Protein AF-A0A820P5P5-F1 (afdb_monomer)

Foldse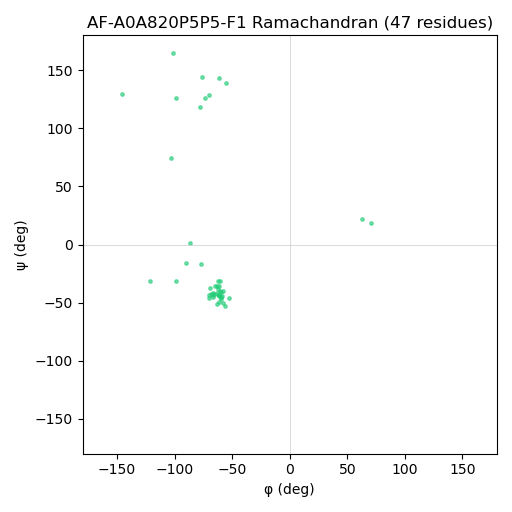ek 3Di:
DVVVVCCVPQDLPPDDPVSNVVVVVVVVVVLVVVCVVCVVVVHHDDPDD

Sequence (49 aa):
KCINRALATLYVKDEELELAKARLLLYHMCRLSLKEGLELLGIEALTRI

Organism: NCBI:txid433720

Secondary structure (DSSP, 8-state):
-HHHHHHHH---TTS-HHHHHHHHHHHHHHHHHHHHHHHHTTPPPPS--

Solvent-accessible surface area (backbone atoms only — not comparable to full-atom values): 3045 Å² total; per-residue (Å²): 115,68,67,64,53,42,62,76,70,61,69,51,76,98,50,60,69,70,60,23,50,54,50,49,50,50,55,49,52,53,50,48,56,48,42,54,54,30,51,76,70,74,40,84,74,79,91,75,133

Mean predicted aligned error: 4.07 Å

pLDDT: mean 90.03, std 8.82, range [52.47, 97.31]

Radius of gyration: 12.71 Å; Cα contacts (8 Å, |Δi|>4): 15; chains: 1; bounding box: 29×20×31 Å

InterPro domains:
  IPR008909 DALR anticodon binding [PF05746] (5-48)
  IPR009080 Aminoacyl-tRNA synthetase, class Ia, anticodon-binding [SSF47323] (3-49)

Structure (mmCIF, N/CA/C/O backbone):
data_AF-A0A820P5P5-F1
#
_entry.id   AF-A0A820P5P5-F1
#
loop_
_atom_site.group_PDB
_atom_site.id
_atom_site.type_symbol
_atom_site.label_atom_id
_atom_site.label_alt_id
_atom_site.label_comp_id
_atom_site.label_asym_id
_atom_site.label_entity_id
_atom_site.label_seq_id
_atom_site.pdbx_PDB_ins_code
_atom_site.Cartn_x
_atom_site.Cartn_y
_atom_site.Cartn_z
_atom_site.occupancy
_atom_site.B_iso_or_equiv
_atom_site.auth_seq_id
_atom_site.auth_comp_id
_atom_site.auth_asym_id
_atom_site.auth_atom_id
_atom_site.pdbx_PDB_model_num
ATOM 1 N N . LYS A 1 1 ? -0.607 -6.468 -7.707 1.00 61.94 1 LYS A N 1
ATOM 2 C CA . LYS A 1 1 ? -1.917 -7.062 -7.309 1.00 61.94 1 LYS A CA 1
ATOM 3 C C . LYS A 1 1 ? -2.098 -7.208 -5.789 1.00 61.94 1 LYS A C 1
ATOM 5 O O . LYS A 1 1 ? -3.221 -7.079 -5.328 1.00 61.94 1 LYS A O 1
ATOM 10 N N . CYS A 1 2 ? -1.053 -7.467 -4.992 1.00 75.50 2 CYS A N 1
ATOM 11 C CA . CYS A 1 2 ? -1.198 -7.720 -3.547 1.00 75.50 2 CYS A CA 1
ATOM 12 C C . CYS A 1 2 ? -1.597 -6.479 -2.724 1.00 75.50 2 CYS A C 1
ATOM 14 O O . CYS A 1 2 ? -2.553 -6.567 -1.963 1.00 75.50 2 CYS A O 1
ATOM 16 N N . ILE A 1 3 ? -0.961 -5.321 -2.947 1.00 85.50 3 ILE A N 1
ATOM 17 C CA . ILE A 1 3 ? -1.298 -4.058 -2.255 1.00 85.50 3 ILE A CA 1
ATOM 18 C C . ILE A 1 3 ? -2.722 -3.587 -2.582 1.00 85.50 3 ILE A C 1
ATOM 20 O O . ILE A 1 3 ? -3.458 -3.221 -1.677 1.00 85.50 3 ILE A O 1
ATOM 24 N N . ASN A 1 4 ? -3.160 -3.684 -3.842 1.00 86.31 4 ASN A N 1
ATOM 25 C CA . ASN A 1 4 ? -4.530 -3.304 -4.224 1.00 86.31 4 ASN A CA 1
ATOM 26 C C . ASN A 1 4 ? -5.589 -4.181 -3.540 1.00 86.31 4 ASN A C 1
ATOM 28 O O . ASN A 1 4 ? -6.642 -3.683 -3.163 1.00 86.31 4 ASN A O 1
ATOM 32 N N . ARG A 1 5 ? -5.305 -5.479 -3.350 1.00 89.38 5 ARG A N 1
ATOM 33 C CA . ARG A 1 5 ? -6.180 -6.366 -2.568 1.00 89.38 5 ARG A CA 1
ATOM 34 C C . ARG A 1 5 ? -6.200 -5.966 -1.096 1.00 89.38 5 ARG A C 1
ATOM 36 O O . ARG A 1 5 ? -7.276 -5.901 -0.524 1.00 89.38 5 ARG A O 1
ATOM 43 N N . ALA A 1 6 ? -5.038 -5.656 -0.518 1.00 88.38 6 ALA A N 1
ATOM 44 C CA . ALA A 1 6 ? -4.953 -5.170 0.855 1.00 88.38 6 ALA A CA 1
ATOM 45 C C . ALA A 1 6 ? -5.721 -3.855 1.039 1.00 88.38 6 ALA A C 1
ATOM 47 O O . ALA A 1 6 ? -6.399 -3.690 2.036 1.00 88.38 6 ALA A O 1
ATOM 48 N N . LEU A 1 7 ? -5.667 -2.931 0.077 1.00 88.94 7 LEU A N 1
ATOM 49 C CA . LEU A 1 7 ? -6.419 -1.671 0.119 1.00 88.94 7 LEU A CA 1
ATOM 50 C C . LEU A 1 7 ? -7.944 -1.882 0.138 1.00 88.94 7 LEU A C 1
ATOM 52 O O . LEU A 1 7 ? -8.663 -1.088 0.731 1.00 88.94 7 LEU A O 1
ATOM 56 N N . ALA A 1 8 ? -8.431 -2.950 -0.499 1.00 89.31 8 ALA A N 1
ATOM 57 C CA . ALA A 1 8 ? -9.851 -3.288 -0.525 1.00 89.31 8 ALA A CA 1
ATOM 58 C C . ALA A 1 8 ? -10.352 -3.939 0.777 1.00 89.31 8 AL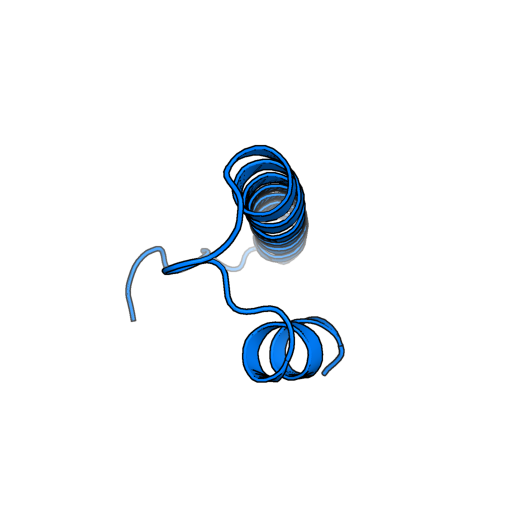A A C 1
ATOM 60 O O . ALA A 1 8 ? -11.559 -4.015 0.979 1.00 89.31 8 ALA A O 1
ATOM 61 N N . THR A 1 9 ? -9.454 -4.441 1.632 1.00 90.00 9 THR A N 1
ATOM 62 C CA . THR A 1 9 ? -9.824 -5.224 2.825 1.00 90.00 9 THR A CA 1
ATOM 63 C C . THR A 1 9 ? -9.332 -4.632 4.143 1.00 90.00 9 THR A C 1
ATOM 65 O O . THR A 1 9 ? -9.987 -4.805 5.165 1.00 90.00 9 THR A O 1
ATOM 68 N N . LEU A 1 10 ? -8.189 -3.944 4.152 1.00 90.44 10 LEU A N 1
ATOM 69 C CA . LEU A 1 10 ? -7.560 -3.369 5.341 1.00 90.44 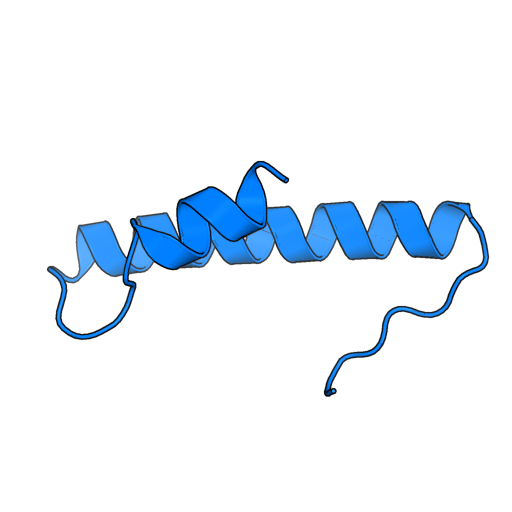10 LEU A CA 1
ATOM 70 C C . LEU A 1 10 ? -7.802 -1.859 5.385 1.00 90.44 10 LEU A C 1
ATOM 72 O O . LEU A 1 10 ? -6.908 -1.051 5.129 1.00 90.44 10 LEU A O 1
ATOM 76 N N . TYR A 1 11 ? -9.028 -1.471 5.721 1.00 92.38 11 TYR A N 1
ATOM 77 C CA . TYR A 1 11 ? -9.378 -0.063 5.895 1.00 92.38 11 TYR A CA 1
ATOM 78 C C . TYR A 1 11 ? -8.551 0.574 7.019 1.00 92.38 11 TYR A C 1
ATOM 80 O O . TYR A 1 11 ? -8.219 -0.062 8.008 1.00 92.38 11 TYR A O 1
ATOM 88 N N . VAL A 1 12 ? -8.156 1.833 6.874 1.00 91.19 12 VAL A N 1
ATOM 89 C CA . VAL A 1 12 ? -7.401 2.543 7.929 1.00 91.19 12 VAL A CA 1
ATOM 90 C C . VAL A 1 12 ? -8.319 3.431 8.763 1.00 91.19 12 VAL A C 1
ATOM 92 O O . VAL A 1 12 ? -8.064 3.685 9.937 1.00 91.19 12 VAL A O 1
ATOM 95 N N . LYS A 1 13 ? -9.369 3.943 8.128 1.00 90.31 13 LYS A N 1
ATOM 96 C CA . LYS A 1 13 ? -10.299 4.890 8.722 1.00 90.31 13 LYS A CA 1
ATOM 97 C C . LYS A 1 13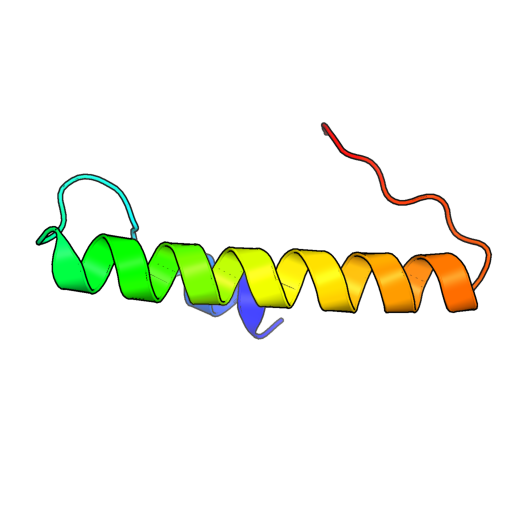 ? -11.250 4.161 9.671 1.00 90.31 13 LYS A C 1
ATOM 99 O O . LYS A 1 13 ? -11.665 3.051 9.362 1.00 90.31 13 LYS A O 1
ATOM 104 N N . ASP A 1 14 ? -11.604 4.822 10.770 1.00 89.62 14 ASP A N 1
ATOM 105 C CA . ASP A 1 14 ? -12.615 4.370 11.736 1.00 89.62 14 ASP A CA 1
ATOM 106 C C . ASP A 1 14 ? -12.271 3.038 12.446 1.00 89.62 14 ASP A C 1
ATOM 108 O O . ASP A 1 14 ? -13.143 2.366 12.988 1.00 89.62 14 ASP A O 1
ATOM 112 N N . GLU A 1 15 ? -10.983 2.680 12.476 1.00 93.31 15 GLU A N 1
ATOM 113 C CA . GLU A 1 15 ? -10.437 1.496 13.151 1.00 93.31 15 GLU A CA 1
ATOM 114 C C . GLU A 1 15 ? -9.792 1.849 14.498 1.00 93.31 15 GLU A C 1
ATOM 116 O O . GLU A 1 15 ? -9.465 3.006 14.780 1.00 93.31 15 GLU A O 1
ATOM 121 N N . GLU A 1 16 ? -9.558 0.828 15.324 1.00 95.62 16 GLU A N 1
ATOM 122 C CA . GLU A 1 16 ? -8.828 0.968 16.586 1.00 95.62 16 GLU A CA 1
ATOM 123 C C . GLU A 1 16 ? -7.437 1.590 16.361 1.00 95.62 16 GLU A C 1
ATOM 125 O O . GLU A 1 16 ? -6.730 1.236 15.416 1.00 95.62 16 GLU A O 1
ATOM 130 N N . LEU A 1 17 ? -7.018 2.5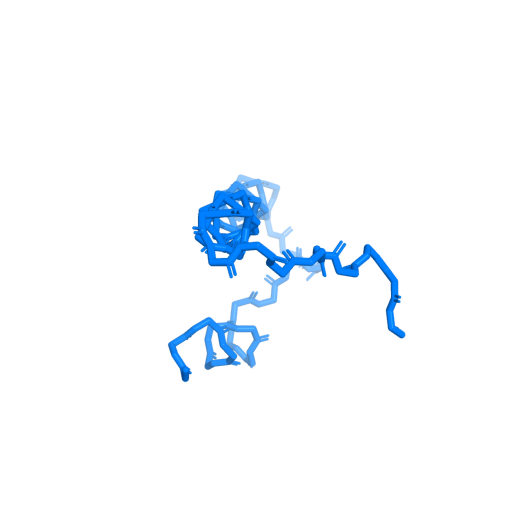02 17.247 1.00 94.88 17 LEU A N 1
ATOM 131 C CA . LEU A 1 17 ? -5.818 3.328 17.069 1.00 94.88 17 LEU A CA 1
ATOM 132 C C . LEU A 1 17 ? -4.550 2.514 16.759 1.00 94.88 17 LEU A C 1
ATOM 134 O O . LEU A 1 17 ? -3.797 2.874 15.854 1.00 94.88 17 LEU A O 1
ATOM 138 N N . GLU A 1 18 ? -4.303 1.427 17.489 1.00 96.38 18 GLU A N 1
ATOM 139 C CA . GLU A 1 18 ? -3.108 0.597 17.288 1.00 96.38 18 GLU A CA 1
ATOM 140 C C . GLU A 1 18 ? -3.156 -0.169 15.959 1.00 96.38 18 GLU A C 1
ATOM 142 O O . GLU A 1 18 ? -2.159 -0.247 15.235 1.00 96.38 18 GLU A O 1
ATOM 147 N N . LEU A 1 19 ? -4.339 -0.645 15.569 1.00 94.62 19 LEU A N 1
ATOM 148 C CA . LEU A 1 19 ? -4.550 -1.316 14.291 1.00 94.62 19 LEU A CA 1
ATOM 149 C C . LEU A 1 19 ? -4.410 -0.344 13.112 1.00 94.62 19 LEU A C 1
ATOM 151 O O . LEU A 1 19 ? -3.756 -0.659 12.115 1.00 94.62 19 LEU A O 1
ATOM 155 N N . ALA A 1 20 ? -4.963 0.862 13.244 1.00 94.75 20 ALA A N 1
ATOM 156 C CA . ALA A 1 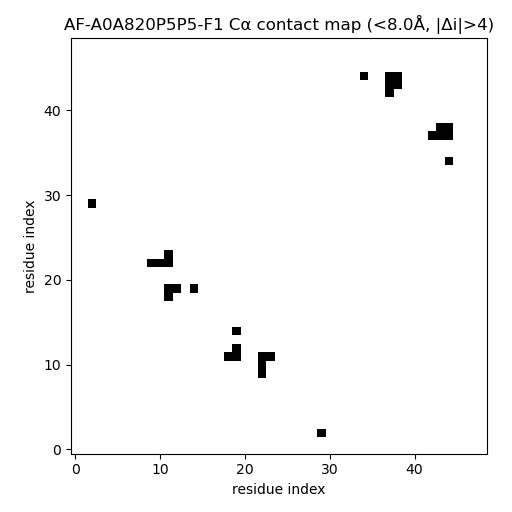20 ? -4.832 1.926 12.259 1.00 94.75 20 ALA A CA 1
ATOM 157 C C . ALA A 1 20 ? -3.362 2.333 12.069 1.00 94.75 20 ALA A C 1
ATOM 159 O O . ALA A 1 20 ? -2.900 2.442 10.931 1.00 94.75 20 ALA A O 1
ATOM 160 N N . LYS A 1 21 ? -2.593 2.479 13.159 1.00 96.38 21 LYS A N 1
ATOM 161 C CA . LYS A 1 21 ? -1.142 2.738 13.104 1.00 96.38 21 LYS A CA 1
ATOM 162 C C . LYS A 1 21 ? -0.392 1.629 12.370 1.00 96.38 21 LYS A C 1
ATOM 164 O O . LYS A 1 21 ? 0.409 1.928 11.486 1.00 96.38 21 LYS A O 1
ATOM 169 N N . ALA A 1 22 ? -0.667 0.364 12.690 1.00 95.75 22 ALA A N 1
ATOM 170 C CA . ALA A 1 22 ? -0.019 -0.771 12.035 1.00 95.75 22 ALA A CA 1
ATOM 171 C C . ALA A 1 22 ? -0.310 -0.802 10.523 1.00 95.75 22 ALA A C 1
ATOM 173 O O . ALA A 1 22 ? 0.600 -0.982 9.710 1.00 95.75 22 ALA A O 1
ATOM 174 N N . ARG A 1 23 ? -1.566 -0.557 10.128 1.00 94.94 23 ARG A N 1
ATOM 175 C CA . ARG A 1 23 ? -1.969 -0.491 8.714 1.00 94.94 23 ARG A CA 1
ATOM 176 C C . ARG A 1 23 ? -1.334 0.706 7.999 1.00 94.94 23 ARG A C 1
ATOM 178 O O . ARG A 1 23 ? -0.838 0.550 6.886 1.00 94.94 23 ARG A O 1
ATOM 185 N N . LEU A 1 24 ? -1.273 1.879 8.635 1.00 94.69 24 LEU A N 1
ATOM 186 C CA . LEU A 1 24 ? -0.573 3.050 8.091 1.00 94.69 24 LEU A CA 1
ATOM 187 C C . LEU A 1 24 ? 0.912 2.774 7.857 1.00 94.69 24 LEU A C 1
ATOM 189 O O . LEU A 1 24 ? 1.428 3.109 6.791 1.00 94.69 24 LEU A O 1
ATOM 193 N N . LEU A 1 25 ? 1.582 2.140 8.822 1.00 95.69 25 LEU A N 1
ATOM 194 C CA . LEU A 1 25 ? 2.989 1.767 8.706 1.00 95.69 25 LEU A CA 1
ATOM 195 C C . LEU A 1 25 ? 3.207 0.816 7.521 1.00 95.69 25 LEU A C 1
ATOM 197 O O . LEU A 1 25 ? 4.108 1.034 6.712 1.00 95.69 25 LEU A O 1
ATOM 201 N N . LEU A 1 26 ? 2.342 -0.191 7.372 1.00 94.19 26 LEU A N 1
ATOM 202 C CA . LEU A 1 26 ? 2.377 -1.124 6.246 1.00 94.19 26 LEU A CA 1
ATOM 203 C C . LEU A 1 26 ? 2.292 -0.386 4.902 1.00 94.19 26 LEU A C 1
ATOM 205 O O . LEU A 1 26 ? 3.157 -0.561 4.043 1.00 94.19 26 LEU A O 1
ATOM 209 N N . TYR A 1 27 ? 1.280 0.468 4.722 1.00 93.81 27 TYR A N 1
ATOM 210 C CA . TYR A 1 27 ? 1.112 1.214 3.472 1.00 93.81 27 TYR A CA 1
ATOM 211 C C . TYR A 1 27 ? 2.252 2.199 3.215 1.00 93.81 27 TYR A C 1
ATOM 213 O O . TYR A 1 27 ? 2.662 2.376 2.066 1.00 93.81 27 TYR A O 1
ATOM 221 N N . HIS A 1 28 ? 2.792 2.814 4.268 1.00 93.88 28 HIS A N 1
ATOM 222 C CA . HIS A 1 28 ? 3.943 3.700 4.165 1.00 93.88 28 HIS A CA 1
ATOM 223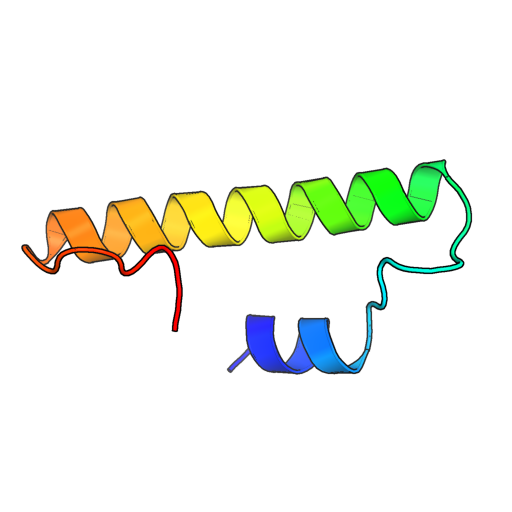 C C . HIS A 1 28 ? 5.176 2.963 3.632 1.00 93.88 28 HIS A C 1
ATOM 225 O O . HIS A 1 28 ? 5.778 3.417 2.658 1.00 93.88 28 HIS A O 1
ATOM 231 N N . MET A 1 29 ? 5.502 1.803 4.209 1.00 95.25 29 MET A N 1
ATOM 232 C CA . MET A 1 29 ? 6.634 0.987 3.765 1.00 95.25 29 MET A CA 1
ATOM 233 C C . MET A 1 29 ? 6.447 0.503 2.327 1.00 95.25 29 MET A C 1
ATOM 235 O O . MET A 1 29 ? 7.358 0.632 1.515 1.00 95.25 29 MET A O 1
ATOM 239 N N . CYS A 1 30 ? 5.245 0.044 1.964 1.00 93.31 30 CYS A N 1
ATOM 240 C CA . CYS A 1 30 ? 4.945 -0.332 0.582 1.00 93.31 30 CYS A CA 1
ATOM 241 C C . CYS A 1 30 ? 5.154 0.826 -0.405 1.00 93.31 30 CYS A C 1
ATOM 243 O O . CYS A 1 30 ? 5.668 0.612 -1.503 1.00 93.31 30 CYS A O 1
ATOM 245 N N . ARG A 1 31 ? 4.765 2.051 -0.027 1.00 91.94 31 ARG A N 1
ATOM 246 C CA . ARG A 1 31 ? 4.958 3.244 -0.860 1.00 91.94 31 ARG A CA 1
ATOM 247 C C . ARG A 1 31 ? 6.439 3.576 -1.039 1.00 91.94 31 ARG A C 1
ATOM 249 O O . ARG A 1 31 ? 6.832 3.917 -2.150 1.00 91.94 31 ARG A O 1
ATOM 256 N N . LEU A 1 32 ? 7.239 3.482 0.023 1.00 93.19 32 LEU A N 1
ATOM 257 C CA . LEU A 1 32 ? 8.683 3.721 -0.047 1.00 93.19 32 LEU A CA 1
ATOM 258 C C . LEU A 1 32 ? 9.376 2.701 -0.949 1.00 93.19 32 LEU A C 1
ATOM 260 O O . LEU A 1 32 ?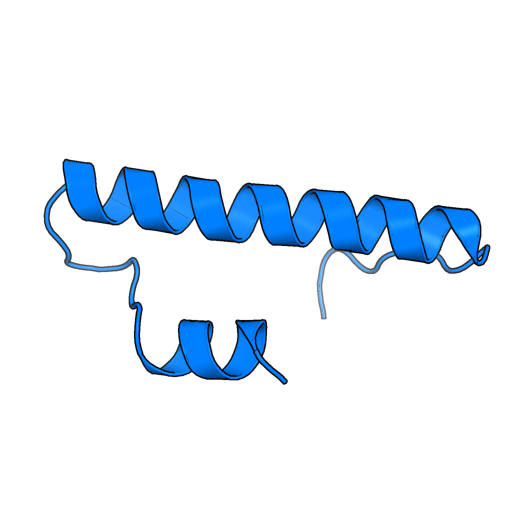 10.039 3.102 -1.897 1.00 93.19 32 LEU A O 1
ATOM 264 N N . SER A 1 33 ? 9.137 1.404 -0.740 1.00 93.88 33 SER A N 1
ATOM 265 C CA . SER A 1 33 ? 9.752 0.362 -1.570 1.00 93.88 33 SER A CA 1
ATOM 266 C C . SER A 1 33 ? 9.349 0.471 -3.042 1.00 93.88 33 SER A C 1
ATOM 268 O O . SER A 1 33 ? 10.158 0.213 -3.929 1.00 93.88 33 SER A O 1
ATOM 270 N N . LEU A 1 34 ? 8.104 0.873 -3.327 1.00 92.12 34 LEU A N 1
ATOM 271 C CA . LEU A 1 34 ? 7.681 1.135 -4.702 1.00 92.12 34 LEU A CA 1
ATOM 272 C C . LEU A 1 34 ? 8.415 2.341 -5.291 1.00 92.12 34 LEU A C 1
ATOM 274 O O . LEU A 1 34 ? 8.869 2.264 -6.427 1.00 92.12 34 LEU A O 1
ATOM 278 N N . LYS A 1 35 ? 8.531 3.437 -4.534 1.00 93.25 35 LYS A N 1
ATOM 279 C CA . LYS A 1 35 ? 9.2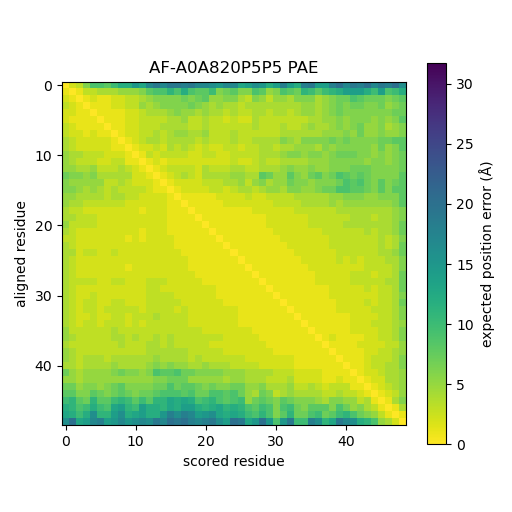61 4.631 -4.964 1.00 93.25 35 LYS A CA 1
ATOM 280 C C . LYS A 1 35 ? 10.715 4.290 -5.298 1.00 93.25 35 LYS A C 1
ATOM 282 O O . LYS A 1 35 ? 11.151 4.601 -6.396 1.00 93.25 35 LYS A O 1
ATOM 287 N N . GLU A 1 36 ? 11.413 3.597 -4.405 1.00 94.38 36 GLU A N 1
ATOM 288 C CA . GLU A 1 36 ? 12.796 3.151 -4.620 1.00 94.38 36 GLU A CA 1
ATOM 289 C C . GLU A 1 36 ? 12.910 2.258 -5.863 1.00 94.38 36 GLU A C 1
ATOM 291 O O . GLU A 1 36 ? 13.789 2.450 -6.698 1.00 94.38 36 GLU A O 1
ATOM 296 N N . GLY A 1 37 ? 11.979 1.314 -6.036 1.00 95.19 37 GLY A N 1
ATOM 297 C CA . GLY A 1 37 ? 11.932 0.460 -7.221 1.00 95.19 37 GLY A CA 1
ATOM 298 C C . GLY A 1 37 ? 11.710 1.234 -8.525 1.00 95.19 37 GLY A C 1
ATOM 299 O O . GLY A 1 37 ? 12.307 0.894 -9.542 1.00 95.19 37 GLY A O 1
ATOM 300 N N . LEU A 1 38 ? 10.875 2.276 -8.511 1.00 95.50 38 LEU A N 1
ATOM 301 C CA . LEU A 1 38 ? 10.646 3.140 -9.673 1.00 95.50 38 LEU A CA 1
ATOM 302 C C . LEU A 1 38 ? 11.868 4.012 -9.978 1.00 95.50 38 LEU A C 1
ATOM 304 O O . LEU A 1 38 ? 12.277 4.086 -11.134 1.00 95.50 38 LEU A O 1
ATOM 308 N N . GLU A 1 39 ? 12.494 4.591 -8.953 1.00 94.44 39 GLU A N 1
ATOM 309 C CA . GLU A 1 39 ? 13.725 5.376 -9.088 1.00 94.44 39 GLU A CA 1
ATOM 310 C C . GLU A 1 39 ? 14.866 4.536 -9.678 1.00 94.44 39 GLU A C 1
ATOM 312 O O . GLU A 1 39 ? 15.559 4.997 -10.584 1.00 94.44 39 GLU A O 1
ATOM 317 N N . LEU A 1 40 ? 15.008 3.273 -9.256 1.00 96.62 40 LEU A N 1
ATOM 318 C CA . LEU A 1 40 ? 15.967 2.325 -9.841 1.00 96.62 40 LEU A CA 1
ATOM 319 C C . LEU A 1 40 ? 15.724 2.065 -11.333 1.00 96.62 40 LEU A C 1
ATOM 321 O O . LEU A 1 40 ? 16.667 1.805 -12.077 1.00 96.62 40 LEU A O 1
ATOM 325 N N . LEU A 1 41 ? 14.470 2.135 -11.778 1.00 97.31 41 LEU A N 1
ATOM 326 C CA . LEU A 1 41 ? 14.089 1.991 -13.184 1.00 97.31 41 LEU A CA 1
ATOM 327 C C . LEU A 1 41 ? 14.151 3.320 -13.957 1.00 97.31 41 LEU A C 1
ATOM 329 O O . LEU A 1 41 ? 13.823 3.344 -15.142 1.00 97.31 41 LEU A O 1
ATOM 333 N N . GLY A 1 42 ? 14.552 4.420 -13.309 1.00 96.19 42 GLY A N 1
ATOM 334 C CA . GLY A 1 42 ? 14.562 5.762 -13.896 1.00 96.19 42 GLY A CA 1
ATOM 335 C C . GLY A 1 42 ? 13.165 6.355 -14.108 1.00 96.19 42 GLY A C 1
ATOM 336 O O . GLY A 1 42 ? 13.005 7.273 -14.908 1.00 96.19 42 GLY A O 1
ATOM 337 N N . ILE A 1 43 ? 12.148 5.822 -13.425 1.00 95.19 43 ILE A N 1
ATOM 338 C CA . ILE A 1 43 ? 10.760 6.279 -13.508 1.00 95.19 43 ILE A CA 1
ATOM 339 C C . ILE A 1 43 ? 10.474 7.197 -12.320 1.00 95.19 43 ILE A C 1
ATOM 341 O O . ILE A 1 43 ? 10.641 6.811 -11.164 1.00 95.19 43 ILE A O 1
ATOM 345 N N . GLU A 1 44 ? 9.987 8.404 -12.592 1.00 89.12 44 GLU A N 1
ATOM 346 C CA . GLU A 1 44 ? 9.583 9.331 -11.538 1.00 89.12 44 GLU A CA 1
ATOM 347 C C . GLU A 1 44 ? 8.262 8.884 -10.890 1.00 89.12 44 GLU A C 1
ATOM 349 O O . GLU A 1 44 ? 7.250 8.658 -11.558 1.00 89.12 44 GLU A O 1
ATOM 354 N N . ALA A 1 45 ? 8.264 8.743 -9.563 1.00 84.25 45 ALA A N 1
ATOM 355 C CA . ALA A 1 45 ? 7.077 8.355 -8.814 1.00 84.25 45 ALA A CA 1
ATOM 356 C C . ALA A 1 45 ? 6.117 9.546 -8.640 1.00 84.25 45 ALA A C 1
ATOM 358 O O . ALA A 1 45 ? 6.433 10.526 -7.964 1.00 84.25 45 ALA A O 1
ATOM 359 N N . LEU A 1 46 ? 4.903 9.432 -9.185 1.00 83.12 46 LEU A N 1
ATOM 360 C CA . LEU A 1 46 ? 3.850 10.434 -9.009 1.00 83.12 46 LEU A CA 1
ATOM 361 C C . LEU A 1 46 ? 3.326 10.430 -7.565 1.00 83.12 46 LEU A C 1
ATOM 363 O O . LEU A 1 46 ? 2.929 9.397 -7.026 1.00 83.12 46 LEU A O 1
ATOM 367 N N . THR A 1 47 ? 3.294 11.604 -6.937 1.00 76.88 47 THR A N 1
ATOM 368 C CA . THR A 1 47 ? 2.826 11.787 -5.550 1.00 76.88 47 THR A CA 1
ATOM 369 C C . THR A 1 47 ? 1.328 12.078 -5.438 1.00 76.88 47 THR A C 1
ATOM 371 O O . THR A 1 47 ? 0.756 11.927 -4.357 1.00 76.88 47 THR A O 1
ATOM 374 N N . ARG A 1 48 ? 0.676 12.455 -6.542 1.00 69.62 48 ARG A N 1
ATOM 375 C CA . ARG A 1 48 ? -0.772 12.675 -6.657 1.00 69.62 48 ARG A CA 1
ATOM 376 C C . ARG A 1 48 ? -1.219 12.253 -8.059 1.00 69.62 48 ARG A C 1
ATOM 378 O O . ARG A 1 48 ? -0.602 12.685 -9.029 1.00 69.62 48 ARG A O 1
ATOM 385 N N . ILE A 1 49 ? -2.255 11.421 -8.141 1.00 52.47 49 ILE A N 1
ATOM 386 C CA . ILE A 1 49 ? -3.000 11.090 -9.368 1.00 52.47 49 ILE A CA 1
ATOM 387 C C . ILE A 1 49 ? -4.437 11.543 -9.141 1.00 52.47 49 ILE A C 1
ATOM 389 O O . ILE A 1 49 ? -4.913 11.346 -7.997 1.00 52.47 49 ILE A O 1
#